Protein AF-A0A1I8QB82-F1 (afdb_monomer)

pLDDT: mean 73.55, std 17.21, range [46.53, 96.0]

Sequence (60 aa):
MELFGLFELFIAFNLMPLVFIFLWYLIIGDFKNFKASKVACTNFTATDPVNCYQNYKKSN

Structure (mmCIF, N/CA/C/O backbone):
data_AF-A0A1I8QB82-F1
#
_entry.id   AF-A0A1I8QB82-F1
#
loop_
_atom_site.group_PDB
_atom_site.id
_atom_site.type_symbol
_atom_site.label_atom_id
_atom_site.label_alt_id
_atom_site.label_comp_id
_atom_site.label_asym_id
_atom_site.label_entity_id
_atom_site.label_seq_id
_atom_site.pdbx_PDB_ins_code
_atom_site.Cartn_x
_atom_site.Cartn_y
_atom_site.Cartn_z
_atom_site.occupancy
_atom_site.B_iso_or_equiv
_atom_site.auth_seq_id
_atom_site.auth_comp_id
_atom_site.auth_asym_id
_atom_site.auth_atom_id
_atom_site.pdbx_PDB_model_num
ATOM 1 N N . MET A 1 1 ? 27.586 1.215 -13.249 1.00 47.88 1 MET A N 1
ATOM 2 C CA . MET A 1 1 ? 26.407 2.041 -12.928 1.00 47.88 1 MET A CA 1
ATOM 3 C C . MET A 1 1 ? 25.445 1.826 -14.076 1.00 47.88 1 MET A C 1
ATOM 5 O O . MET A 1 1 ? 25.711 2.321 -15.163 1.00 47.88 1 MET A O 1
ATOM 9 N N . GLU A 1 2 ? 24.471 0.937 -13.898 1.00 62.03 2 GLU A N 1
ATOM 10 C CA . GLU A 1 2 ? 23.524 0.592 -14.962 1.00 62.03 2 GLU A CA 1
ATOM 11 C C . GLU A 1 2 ? 22.649 1.813 -15.257 1.00 62.03 2 GLU A C 1
ATOM 13 O O . GLU A 1 2 ? 22.057 2.407 -14.354 1.00 62.03 2 GLU A O 1
ATOM 18 N N . LEU A 1 3 ? 22.660 2.246 -16.516 1.00 70.25 3 LEU A N 1
ATOM 19 C CA . LEU A 1 3 ? 21.859 3.359 -16.998 1.00 70.25 3 LEU A CA 1
ATOM 20 C C . LEU A 1 3 ? 20.432 2.833 -17.168 1.00 70.25 3 LEU A C 1
ATOM 22 O O . LEU A 1 3 ? 20.148 2.176 -18.167 1.00 70.25 3 LEU A O 1
ATOM 26 N N . PHE A 1 4 ? 19.568 3.073 -16.179 1.00 75.88 4 PHE A N 1
ATOM 27 C CA . PHE A 1 4 ? 18.149 2.731 -16.273 1.00 75.88 4 PHE A CA 1
ATOM 28 C C . PHE A 1 4 ? 17.574 3.257 -17.591 1.00 75.88 4 PHE A C 1
ATOM 30 O O . PHE A 1 4 ? 17.735 4.433 -17.938 1.00 75.88 4 PHE A O 1
ATOM 37 N N . GLY A 1 5 ? 16.919 2.377 -18.337 1.00 86.50 5 GLY A N 1
ATOM 38 C CA . GLY A 1 5 ? 16.248 2.718 -19.574 1.00 86.50 5 GLY A CA 1
ATOM 39 C C . GLY A 1 5 ? 15.114 3.711 -19.326 1.00 86.50 5 GLY A C 1
ATOM 40 O O . GLY A 1 5 ? 14.484 3.734 -18.268 1.00 86.50 5 GLY A O 1
ATOM 41 N N . LEU A 1 6 ? 14.800 4.522 -20.338 1.00 87.88 6 LEU A N 1
ATOM 42 C CA . LEU A 1 6 ? 13.706 5.503 -20.271 1.00 87.88 6 LEU A CA 1
ATOM 43 C C . LEU A 1 6 ? 12.359 4.868 -19.887 1.00 87.88 6 LEU A C 1
ATOM 45 O O . LEU A 1 6 ? 11.546 5.501 -19.219 1.00 87.88 6 LEU A O 1
ATOM 49 N N . PHE A 1 7 ? 12.134 3.611 -20.276 1.00 88.44 7 PHE A N 1
ATOM 50 C CA . PHE A 1 7 ? 10.949 2.842 -19.899 1.00 88.44 7 PHE A CA 1
ATOM 51 C C . PHE A 1 7 ? 10.886 2.553 -18.391 1.00 88.44 7 PHE A C 1
ATOM 53 O O . PHE A 1 7 ? 9.851 2.763 -17.760 1.00 88.44 7 PHE A O 1
ATOM 60 N N . GLU A 1 8 ? 12.000 2.126 -17.799 1.00 90.69 8 GLU A N 1
ATOM 61 C CA . GLU A 1 8 ? 12.103 1.841 -16.363 1.00 9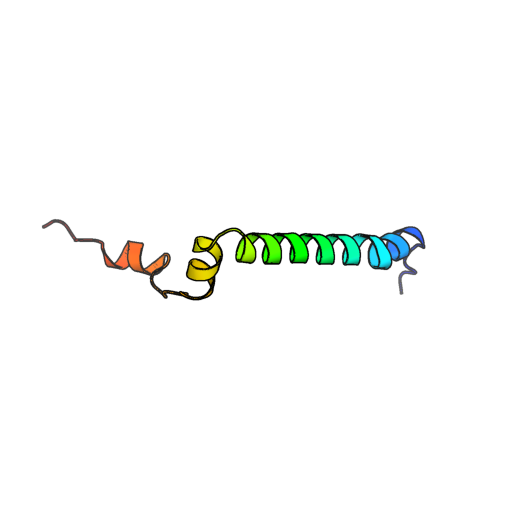0.69 8 GLU A CA 1
ATOM 62 C C . GLU A 1 8 ? 11.940 3.126 -15.550 1.00 90.69 8 GLU A C 1
ATOM 64 O O . GLU A 1 8 ? 11.215 3.146 -14.556 1.00 90.69 8 GLU A O 1
ATOM 69 N N . LEU A 1 9 ? 12.524 4.226 -16.035 1.00 90.62 9 LEU A N 1
ATOM 70 C CA . LEU A 1 9 ? 12.331 5.560 -15.475 1.00 90.62 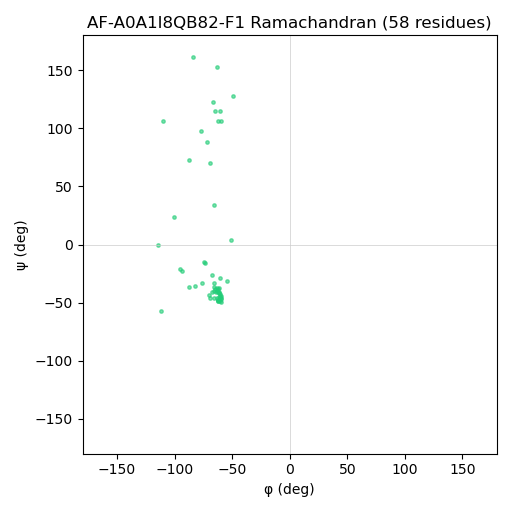9 LEU A CA 1
ATOM 71 C C . LEU A 1 9 ? 10.846 5.963 -15.526 1.00 90.62 9 LEU A C 1
ATOM 73 O O . LEU A 1 9 ? 10.273 6.397 -14.529 1.00 90.62 9 LEU A O 1
ATOM 77 N N . PHE A 1 10 ? 10.178 5.770 -16.663 1.00 91.31 10 PHE A N 1
ATOM 78 C CA . PHE A 1 10 ? 8.766 6.116 -16.810 1.00 91.31 10 PHE A CA 1
ATOM 79 C C . PHE A 1 10 ? 7.875 5.352 -15.822 1.00 91.31 10 PHE A C 1
ATOM 81 O O . PHE A 1 10 ? 7.020 5.959 -15.171 1.00 91.31 10 PHE A O 1
ATOM 8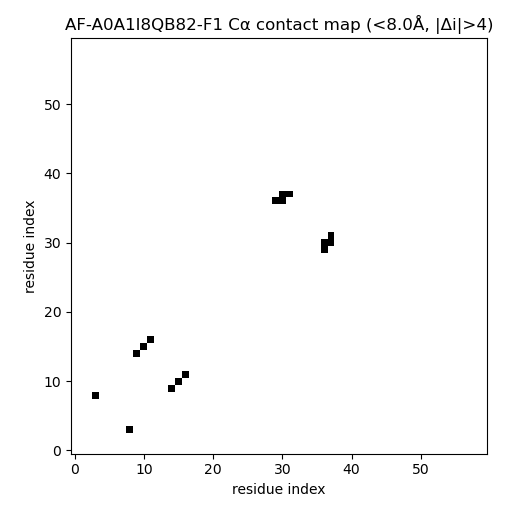8 N N . ILE A 1 11 ? 8.109 4.047 -15.657 1.00 91.38 11 ILE A N 1
ATOM 89 C CA . ILE A 1 11 ? 7.404 3.216 -14.673 1.00 91.38 11 ILE A CA 1
ATOM 90 C C . ILE A 1 11 ? 7.680 3.707 -13.251 1.00 91.38 11 ILE A C 1
ATOM 92 O O . ILE A 1 11 ? 6.740 3.889 -12.474 1.00 91.38 11 ILE A O 1
ATOM 96 N N . ALA A 1 12 ? 8.947 3.943 -12.912 1.00 91.75 12 ALA A N 1
ATOM 97 C CA . ALA A 1 12 ? 9.353 4.333 -11.569 1.00 91.75 12 ALA A CA 1
ATOM 98 C C . ALA A 1 12 ? 8.772 5.689 -11.143 1.00 91.75 12 ALA A C 1
ATOM 100 O O . ALA A 1 12 ? 8.377 5.841 -9.991 1.00 91.75 12 ALA A O 1
ATOM 101 N N . PHE A 1 13 ? 8.679 6.659 -12.057 1.00 92.56 13 PHE A N 1
ATOM 102 C CA . PHE A 1 13 ? 8.210 8.008 -11.724 1.00 92.56 13 PHE A CA 1
ATOM 103 C C . PHE A 1 13 ? 6.713 8.232 -11.930 1.00 92.56 13 PHE A C 1
ATOM 105 O O . PHE A 1 13 ? 6.160 9.132 -11.305 1.00 92.56 13 PHE A O 1
ATOM 112 N N . ASN A 1 14 ? 6.041 7.445 -12.772 1.00 91.88 14 ASN A N 1
ATOM 113 C CA . ASN A 1 14 ? 4.615 7.648 -13.048 1.00 91.88 14 ASN A CA 1
ATOM 114 C C . ASN A 1 14 ? 3.768 6.515 -12.483 1.00 91.88 14 ASN A C 1
ATOM 116 O O . ASN A 1 14 ? 2.873 6.752 -11.673 1.00 91.88 14 ASN A O 1
ATOM 120 N N . LEU A 1 15 ? 4.060 5.277 -12.884 1.00 91.56 15 LEU A N 1
ATOM 121 C CA . LEU A 1 15 ? 3.221 4.138 -12.531 1.00 91.56 15 LEU A CA 1
ATOM 122 C C . LEU A 1 15 ? 3.318 3.812 -11.037 1.00 91.56 15 LEU A C 1
ATOM 124 O O . LEU A 1 15 ? 2.288 3.643 -10.387 1.00 91.56 15 LEU A O 1
ATOM 128 N N . MET A 1 16 ? 4.532 3.771 -10.479 1.00 94.38 16 MET A N 1
ATOM 129 C CA . MET A 1 16 ? 4.727 3.434 -9.063 1.00 94.38 16 MET A CA 1
ATOM 130 C C . MET A 1 16 ? 4.055 4.442 -8.115 1.00 94.38 16 MET A C 1
ATOM 132 O O . MET A 1 16 ? 3.299 4.004 -7.242 1.00 94.38 16 MET A O 1
ATOM 136 N N . PRO A 1 17 ? 4.214 5.772 -8.287 1.00 94.44 17 PRO A N 1
ATOM 137 C CA . PRO A 1 17 ? 3.519 6.739 -7.441 1.00 94.44 17 PRO A CA 1
ATOM 138 C C . PRO A 1 17 ? 1.999 6.692 -7.604 1.00 94.44 17 PRO A C 1
ATOM 140 O O . PRO A 1 17 ? 1.281 6.791 -6.611 1.00 94.44 17 PRO A O 1
ATOM 143 N N . LEU A 1 18 ? 1.494 6.489 -8.826 1.00 95.31 18 LEU A N 1
ATOM 144 C CA . LEU A 1 18 ? 0.056 6.400 -9.086 1.00 95.31 18 LEU A CA 1
ATOM 145 C C . LEU A 1 18 ? -0.579 5.211 -8.351 1.00 95.31 18 LEU A C 1
ATOM 147 O O . LEU A 1 18 ? -1.597 5.375 -7.678 1.00 95.31 18 LEU A O 1
ATOM 151 N N . VAL A 1 19 ? 0.032 4.027 -8.449 1.00 95.38 19 VAL A N 1
ATOM 152 C CA . VAL A 1 19 ? -0.449 2.817 -7.767 1.00 95.38 19 VAL A CA 1
ATOM 153 C C . VAL A 1 19 ? -0.433 3.015 -6.253 1.00 95.38 19 VAL A C 1
ATOM 155 O O . VAL A 1 19 ? -1.400 2.665 -5.577 1.00 95.38 19 VAL A O 1
ATOM 158 N N . PHE A 1 20 ? 0.622 3.633 -5.720 1.00 95.50 20 PHE A N 1
ATOM 159 C CA . PHE A 1 20 ? 0.722 3.922 -4.293 1.00 95.50 20 PHE A CA 1
ATOM 160 C C . PHE A 1 20 ? -0.390 4.867 -3.825 1.00 95.50 20 PHE A C 1
ATOM 162 O O . PHE A 1 20 ? -1.088 4.570 -2.858 1.00 95.50 20 PHE A O 1
ATOM 169 N N . ILE A 1 21 ? -0.614 5.971 -4.542 1.00 96.00 21 ILE A N 1
ATOM 170 C CA . ILE A 1 21 ? -1.681 6.932 -4.238 1.00 96.00 21 ILE A CA 1
ATOM 171 C C . ILE A 1 21 ? -3.056 6.255 -4.301 1.00 96.00 21 ILE A C 1
ATOM 173 O O . ILE A 1 21 ? -3.875 6.439 -3.401 1.00 96.00 21 ILE A O 1
ATOM 177 N N . PHE A 1 22 ? -3.308 5.440 -5.326 1.00 95.19 22 PHE A N 1
ATOM 178 C CA . PHE A 1 22 ? -4.567 4.712 -5.475 1.00 95.19 22 PHE A CA 1
ATOM 179 C C . PHE A 1 22 ? -4.833 3.764 -4.298 1.00 95.19 22 PHE A C 1
ATOM 181 O O . PHE A 1 22 ? -5.922 3.785 -3.724 1.00 95.19 22 PHE A O 1
ATOM 188 N N . LEU A 1 23 ? -3.828 2.987 -3.885 1.00 95.12 23 LEU A N 1
ATOM 189 C CA . LEU A 1 23 ? -3.930 2.110 -2.717 1.00 95.12 23 LEU A CA 1
ATOM 190 C C . LEU A 1 23 ? -4.215 2.903 -1.438 1.00 95.12 23 LEU A C 1
ATOM 192 O O . LEU A 1 23 ? -5.090 2.519 -0.663 1.00 95.12 23 LEU A O 1
ATOM 196 N N . TRP A 1 24 ? -3.550 4.044 -1.239 1.00 92.62 24 TRP A N 1
ATOM 197 C CA . TRP A 1 24 ? -3.837 4.924 -0.103 1.00 92.62 24 TRP A CA 1
ATOM 198 C C . TRP A 1 24 ? -5.266 5.458 -0.112 1.00 92.62 24 TRP A C 1
ATOM 200 O O . TRP A 1 24 ? -5.908 5.489 0.939 1.00 92.62 24 TRP A O 1
ATOM 210 N N . TYR A 1 25 ? -5.798 5.835 -1.275 1.00 93.75 25 TYR A N 1
ATOM 211 C CA . TYR A 1 25 ? -7.194 6.251 -1.390 1.00 93.75 25 TYR A CA 1
ATOM 212 C C . TYR A 1 25 ? -8.166 5.130 -1.029 1.00 93.75 25 TYR A C 1
ATOM 214 O O . TYR A 1 25 ? -9.144 5.398 -0.331 1.00 93.75 25 TYR A O 1
ATOM 222 N N . LEU A 1 26 ? -7.894 3.891 -1.449 1.00 90.75 26 LEU A N 1
ATOM 223 C CA . LEU A 1 26 ? -8.710 2.737 -1.071 1.00 90.75 26 LEU A CA 1
ATOM 224 C C . LEU A 1 26 ? -8.672 2.490 0.437 1.00 90.75 26 LEU A C 1
ATOM 226 O O . LEU A 1 26 ?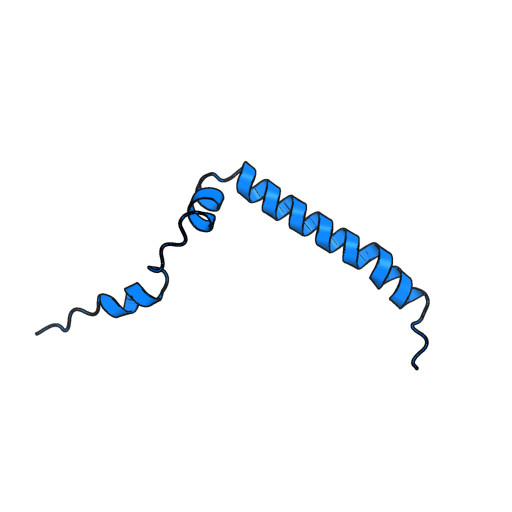 -9.728 2.350 1.044 1.00 90.75 26 LEU A O 1
ATOM 230 N N . ILE A 1 27 ? -7.488 2.519 1.055 1.00 88.06 27 ILE A N 1
ATOM 231 C CA . ILE A 1 27 ? -7.321 2.339 2.506 1.00 88.06 27 ILE A CA 1
ATOM 232 C C . ILE A 1 27 ? -8.080 3.428 3.278 1.00 88.06 27 ILE A C 1
ATOM 234 O O . ILE A 1 27 ? -8.849 3.140 4.193 1.00 88.06 27 ILE A O 1
ATOM 238 N N . ILE A 1 28 ? -7.913 4.698 2.894 1.00 88.31 28 ILE A N 1
ATOM 239 C CA . ILE A 1 28 ? -8.626 5.818 3.526 1.00 88.31 28 ILE A CA 1
ATOM 240 C C . ILE A 1 28 ? -10.139 5.692 3.305 1.00 88.31 28 ILE A C 1
ATOM 242 O O . ILE A 1 28 ? -10.923 5.988 4.211 1.00 88.31 28 ILE A O 1
ATOM 246 N N . GLY A 1 29 ? -10.556 5.273 2.111 1.00 85.69 29 GLY A N 1
ATOM 247 C CA . GLY A 1 29 ? -11.948 4.998 1.774 1.00 85.69 29 GLY A CA 1
ATOM 248 C C . GLY A 1 29 ? -12.542 3.911 2.664 1.00 85.69 29 GLY A C 1
ATOM 249 O O . GLY A 1 29 ? -13.613 4.117 3.232 1.00 85.69 29 GLY A O 1
ATOM 250 N N . ASP A 1 30 ? -11.812 2.818 2.869 1.00 83.94 30 ASP A N 1
ATOM 251 C CA . ASP A 1 30 ? -12.212 1.707 3.729 1.00 83.94 30 ASP A CA 1
ATOM 252 C C . ASP A 1 30 ? -12.396 2.164 5.181 1.00 83.94 30 ASP A C 1
ATOM 254 O O . ASP A 1 30 ? -13.447 1.944 5.780 1.00 83.94 30 ASP A O 1
ATOM 258 N N . PHE A 1 31 ? -11.458 2.956 5.711 1.00 80.19 31 PHE A N 1
ATOM 259 C CA . PHE A 1 31 ? -11.614 3.564 7.034 1.00 80.19 31 PHE A CA 1
ATOM 260 C C . PHE A 1 31 ? -12.816 4.509 7.122 1.00 80.19 31 PHE A C 1
ATOM 262 O O . PHE A 1 31 ? -13.482 4.596 8.158 1.00 80.19 31 PHE A O 1
ATOM 269 N N . LYS A 1 32 ? -13.113 5.275 6.071 1.00 77.19 32 LYS A N 1
ATOM 270 C CA . LYS A 1 32 ? -14.273 6.175 6.072 1.00 77.19 32 LYS A CA 1
ATOM 271 C C . LYS A 1 32 ? -15.587 5.399 6.016 1.00 77.19 32 LYS A C 1
ATOM 273 O O . LYS A 1 32 ? -16.485 5.744 6.782 1.00 77.19 32 LYS A O 1
ATOM 278 N N . ASN A 1 33 ? -15.666 4.376 5.171 1.00 78.69 33 ASN A N 1
ATOM 279 C CA . ASN A 1 33 ? -16.886 3.638 4.862 1.00 78.69 33 ASN A CA 1
ATOM 280 C C . ASN A 1 33 ? -17.211 2.549 5.897 1.00 78.69 33 ASN A C 1
ATOM 282 O O . ASN A 1 33 ? -18.374 2.350 6.243 1.00 78.69 33 ASN A O 1
ATOM 286 N N . PHE A 1 34 ? -16.195 1.891 6.456 1.00 76.81 34 PHE A N 1
ATOM 287 C CA . PHE A 1 34 ? -16.365 0.803 7.412 1.00 76.81 34 PHE A CA 1
ATOM 288 C C . PHE A 1 34 ? -15.932 1.231 8.814 1.00 76.81 34 PHE A C 1
ATOM 290 O O . PHE A 1 34 ? -14.753 1.326 9.161 1.00 76.81 34 PHE A O 1
ATOM 297 N N . LYS A 1 35 ? -16.929 1.448 9.679 1.00 64.75 35 LYS A N 1
ATOM 298 C CA . LYS A 1 35 ? -16.713 1.766 11.101 1.00 64.75 35 LYS A CA 1
ATOM 299 C C . LYS A 1 35 ? -15.956 0.640 11.828 1.00 64.75 35 LYS A C 1
ATOM 301 O O . LYS A 1 35 ? -15.199 0.927 12.747 1.00 64.75 35 LYS A O 1
ATOM 306 N N . ALA A 1 36 ? -16.111 -0.607 11.373 1.00 61.47 36 ALA A N 1
ATOM 307 C CA . ALA A 1 36 ? -15.377 -1.771 11.869 1.00 61.47 36 ALA A CA 1
ATOM 308 C C . ALA A 1 36 ? -13.872 -1.718 11.539 1.00 61.47 36 ALA A C 1
ATOM 310 O O . ALA A 1 36 ? -13.070 -1.994 12.425 1.00 61.47 36 ALA A O 1
ATOM 311 N N . SER A 1 37 ? -13.479 -1.276 10.334 1.00 60.16 37 SER A N 1
ATOM 312 C CA . SER A 1 37 ? -12.061 -1.103 9.965 1.00 60.16 37 SER A CA 1
ATOM 313 C C . SER A 1 37 ? -11.369 -0.055 10.840 1.00 60.16 37 SER A C 1
ATOM 315 O O . SER A 1 37 ? -10.241 -0.258 11.283 1.00 60.16 37 SER A O 1
ATOM 317 N N . LYS A 1 38 ? -12.066 1.041 11.184 1.00 60.53 38 LYS A N 1
ATOM 318 C CA . LYS A 1 38 ? -11.575 2.026 12.169 1.00 60.53 38 LYS A CA 1
ATOM 319 C C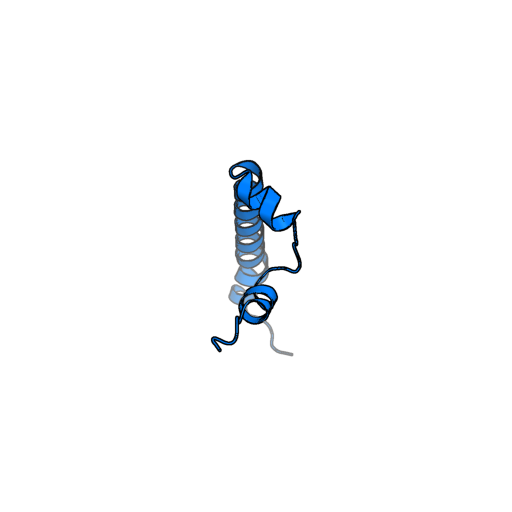 . LYS A 1 38 ? -11.336 1.395 13.536 1.00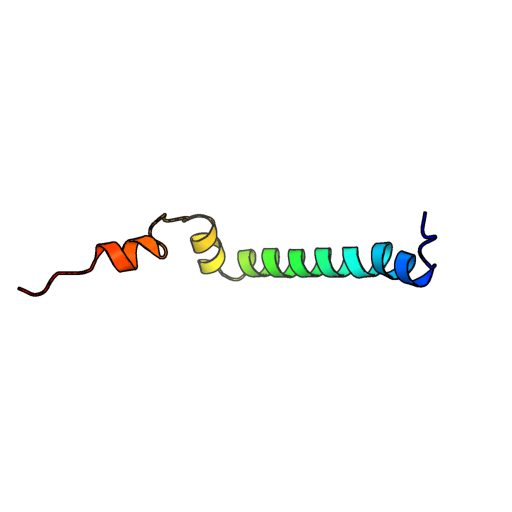 60.53 38 LYS A C 1
ATOM 321 O O . LYS A 1 38 ? -10.267 1.579 14.101 1.00 60.53 38 LYS A O 1
ATOM 326 N N . VAL A 1 39 ? -12.320 0.649 14.039 1.00 59.88 39 VAL A N 1
ATOM 327 C CA . VAL A 1 39 ? -12.251 -0.001 15.353 1.00 59.88 39 VAL A CA 1
ATOM 328 C C . VAL A 1 39 ? -11.138 -1.048 15.396 1.00 59.88 39 VAL A C 1
ATOM 330 O O . VAL A 1 39 ? -10.415 -1.075 16.378 1.00 59.88 39 VAL A O 1
ATOM 333 N N . ALA A 1 40 ? -10.939 -1.848 14.346 1.00 62.12 40 ALA A N 1
ATOM 334 C CA . ALA A 1 40 ? -9.857 -2.834 14.276 1.00 62.12 40 ALA A CA 1
ATOM 335 C C . ALA A 1 40 ? -8.456 -2.192 14.252 1.00 62.12 40 ALA A C 1
ATOM 337 O O . ALA A 1 40 ? -7.528 -2.713 14.859 1.00 62.12 40 ALA A O 1
ATOM 338 N N . CYS A 1 41 ? -8.297 -1.040 13.590 1.00 60.50 41 CYS A N 1
ATOM 339 C CA . CYS A 1 41 ? -7.016 -0.331 13.557 1.00 60.50 41 CYS A CA 1
ATOM 340 C C . CYS A 1 41 ? -6.711 0.425 14.862 1.00 60.50 41 CYS A C 1
ATOM 342 O O . CYS A 1 41 ? -5.544 0.556 15.227 1.00 60.50 41 CYS A O 1
ATOM 344 N N . THR A 1 42 ? -7.727 0.948 15.558 1.00 61.31 42 THR A N 1
ATOM 345 C CA . THR A 1 42 ? -7.534 1.687 16.821 1.00 61.31 42 THR A CA 1
ATOM 346 C C . THR A 1 42 ? -7.527 0.779 18.042 1.00 61.31 42 THR A C 1
ATOM 348 O O . THR A 1 42 ? -6.762 1.009 18.973 1.00 61.31 42 THR A O 1
ATOM 351 N N . ASN A 1 43 ? -8.354 -0.267 18.045 1.00 55.09 43 ASN A N 1
ATOM 352 C CA . ASN A 1 43 ? -8.309 -1.316 19.052 1.00 55.09 43 ASN A CA 1
ATOM 353 C C . ASN A 1 43 ? -7.307 -2.365 18.588 1.00 55.09 43 ASN A C 1
ATOM 355 O O . ASN A 1 43 ? -7.675 -3.474 18.208 1.00 55.09 43 ASN A O 1
ATOM 359 N N . PHE A 1 44 ? -6.024 -2.013 18.665 1.00 54.19 44 PHE A N 1
ATOM 360 C CA . PHE A 1 44 ? -4.959 -3.005 18.694 1.00 54.19 44 PHE A CA 1
ATOM 361 C C . PHE A 1 44 ? -5.035 -3.732 20.043 1.00 54.19 44 PHE A C 1
ATOM 363 O O . PHE A 1 44 ? -4.236 -3.530 20.955 1.00 54.19 44 PHE A O 1
ATOM 370 N N . THR A 1 45 ? -6.078 -4.535 20.224 1.00 51.91 45 THR A N 1
ATOM 371 C CA . THR A 1 45 ? -6.130 -5.494 21.314 1.00 51.91 45 THR A CA 1
ATOM 372 C C . THR A 1 45 ? -5.012 -6.482 21.026 1.00 51.91 45 THR A C 1
ATOM 374 O O . THR A 1 45 ? -5.064 -7.190 20.024 1.00 51.91 45 THR A O 1
ATOM 377 N N . ALA A 1 46 ? -3.992 -6.543 21.886 1.00 53.62 46 ALA A N 1
ATOM 378 C CA . ALA A 1 46 ? -2.918 -7.547 21.867 1.00 53.62 46 ALA A CA 1
ATOM 379 C C . ALA A 1 46 ? -3.439 -8.977 22.166 1.00 53.62 46 ALA A C 1
ATOM 381 O O . ALA A 1 46 ? -2.803 -9.784 22.836 1.00 53.62 46 ALA A O 1
ATOM 382 N N . THR A 1 47 ? -4.661 -9.248 21.721 1.00 51.72 47 THR A N 1
ATOM 383 C CA . THR A 1 47 ? -5.492 -10.426 21.917 1.00 51.72 47 THR A CA 1
ATOM 384 C C . THR A 1 47 ? -5.722 -11.151 20.586 1.00 51.72 47 THR A C 1
ATOM 386 O O . THR A 1 47 ? -6.368 -12.190 20.569 1.00 51.72 47 THR A O 1
ATOM 389 N N . ASP A 1 48 ? -5.180 -10.641 19.480 1.00 55.25 48 ASP A N 1
ATOM 390 C CA . ASP A 1 48 ? -4.984 -11.403 18.247 1.00 55.25 48 ASP A CA 1
ATOM 391 C C . ASP A 1 48 ? -3.669 -12.204 18.330 1.00 55.25 48 ASP A C 1
ATOM 393 O O . ASP A 1 48 ? -2.748 -11.857 19.074 1.00 55.25 48 ASP A O 1
ATOM 397 N N . PRO A 1 49 ? -3.487 -13.228 17.493 1.00 53.12 49 PRO A N 1
ATOM 398 C CA . PRO A 1 49 ? -3.675 -14.674 17.714 1.00 53.12 49 PRO A CA 1
ATOM 399 C C . PRO A 1 49 ? -3.006 -15.325 18.950 1.00 53.12 49 PRO A C 1
ATOM 401 O O . PRO A 1 49 ? -3.111 -16.541 19.127 1.00 53.12 49 PRO A O 1
ATOM 404 N N . VAL A 1 50 ? -2.335 -14.576 19.834 1.00 51.22 50 VAL A N 1
ATOM 405 C CA . VAL A 1 50 ? -1.708 -15.144 21.048 1.00 51.22 50 VAL A CA 1
ATOM 406 C C . VAL A 1 50 ? -2.767 -15.685 22.025 1.00 51.22 50 VAL A C 1
ATOM 408 O O . VAL A 1 50 ? -2.561 -16.730 22.644 1.00 51.22 50 VAL A O 1
ATOM 411 N N . ASN A 1 51 ? -3.949 -15.058 22.098 1.00 49.97 51 ASN A N 1
ATOM 412 C CA . ASN A 1 51 ? -5.030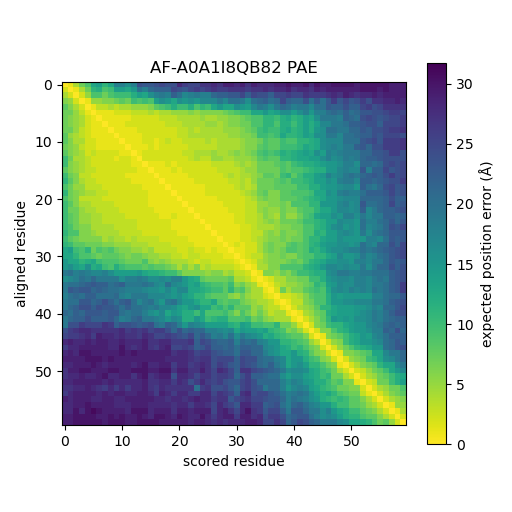 -15.500 22.991 1.00 49.97 51 ASN A CA 1
ATOM 413 C C . ASN A 1 51 ? -5.742 -16.790 22.522 1.00 49.97 51 ASN A C 1
ATOM 415 O O . ASN A 1 51 ? -6.415 -17.453 23.311 1.00 49.97 51 ASN A O 1
ATOM 419 N N . CYS A 1 52 ? -5.568 -17.204 21.262 1.00 54.56 52 CYS A N 1
ATOM 420 C CA . CYS A 1 52 ? -6.104 -18.482 20.779 1.00 54.56 52 CYS A CA 1
ATOM 421 C C . CYS A 1 52 ? -5.405 -19.681 21.446 1.00 54.56 52 CYS A C 1
ATOM 423 O O . CYS A 1 52 ? -6.008 -20.740 21.599 1.00 54.56 52 CYS A O 1
ATOM 425 N N . TYR A 1 53 ? -4.155 -19.502 21.891 1.00 53.62 53 TYR A N 1
ATOM 426 C CA . TYR A 1 53 ? -3.377 -20.529 22.591 1.00 53.62 53 TYR A CA 1
ATOM 427 C C . TYR A 1 53 ? -3.460 -20.416 24.118 1.00 53.62 53 TYR A C 1
ATOM 429 O O . TYR A 1 53 ? -3.254 -21.406 24.817 1.00 53.62 53 TYR A O 1
ATOM 437 N N . GLN A 1 54 ? -3.809 -19.242 24.654 1.00 54.69 54 GLN A N 1
ATOM 438 C CA . GLN A 1 54 ? -3.982 -19.053 26.101 1.00 54.69 54 GLN A CA 1
ATOM 439 C C . GLN A 1 54 ? -5.277 -19.684 26.644 1.00 54.69 54 GLN A C 1
ATOM 441 O O . GLN A 1 54 ? -5.389 -19.899 27.848 1.00 54.69 54 GLN A O 1
ATOM 446 N N . ASN A 1 55 ? -6.224 -20.045 25.770 1.00 57.56 55 ASN A N 1
ATOM 447 C CA . ASN A 1 55 ? -7.474 -20.729 26.120 1.00 57.56 55 ASN A CA 1
ATOM 448 C C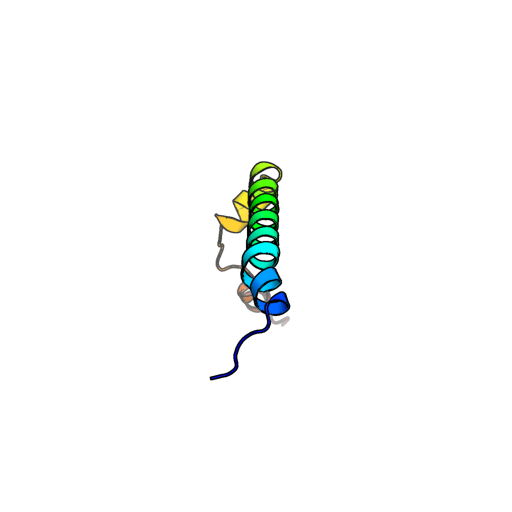 . ASN A 1 55 ? -7.462 -22.249 25.863 1.00 57.56 55 ASN A C 1
ATOM 450 O O . ASN A 1 55 ? -8.524 -22.861 25.737 1.00 57.56 55 ASN A O 1
ATOM 454 N N . TYR A 1 56 ? -6.295 -22.902 25.824 1.00 53.59 56 TYR A N 1
ATOM 455 C CA . TYR A 1 56 ? -6.266 -24.366 25.852 1.00 53.59 56 TYR A CA 1
ATOM 456 C C . TYR A 1 56 ? -6.635 -24.861 27.258 1.00 53.59 56 TYR A C 1
ATOM 458 O O . TYR A 1 56 ? -5.780 -25.061 28.123 1.00 53.59 56 TYR A O 1
ATOM 466 N N . LYS A 1 57 ? -7.934 -25.056 27.514 1.00 61.91 57 LYS A N 1
ATOM 467 C CA . LYS A 1 57 ? -8.380 -25.853 28.658 1.00 61.91 57 LYS A CA 1
ATOM 468 C C . LYS A 1 57 ? -7.866 -27.273 28.448 1.00 61.91 57 LYS A C 1
ATOM 470 O O . LYS A 1 57 ? -8.391 -28.010 27.618 1.00 61.91 57 LYS A O 1
ATOM 475 N N . LYS A 1 58 ? -6.840 -27.658 29.207 1.00 59.44 58 LYS A N 1
ATOM 476 C CA . LYS A 1 58 ? -6.448 -29.059 29.350 1.00 59.44 58 LYS A CA 1
ATOM 477 C C . LYS A 1 58 ? -7.659 -29.799 29.923 1.00 59.44 58 LYS A C 1
ATOM 479 O O . LYS A 1 58 ? -8.015 -29.578 31.077 1.00 59.44 58 LYS A O 1
ATOM 484 N N . SER A 1 59 ? -8.338 -30.585 29.088 1.00 56.25 59 SER A N 1
ATOM 485 C CA . SER A 1 59 ? -9.387 -31.490 29.553 1.00 56.25 59 SER A CA 1
ATOM 486 C C . SER A 1 59 ? -8.737 -32.469 30.523 1.00 56.25 59 SER A C 1
ATOM 488 O O . SER A 1 59 ? -7.830 -33.201 30.122 1.00 56.25 59 SER A O 1
ATOM 490 N N . ASN A 1 60 ? -9.144 -32.403 31.791 1.00 46.53 60 ASN A N 1
ATOM 491 C CA . ASN A 1 60 ? -8.899 -33.474 32.754 1.00 46.53 60 ASN A CA 1
ATOM 492 C C . ASN A 1 60 ? -9.725 -34.703 32.378 1.00 46.53 60 ASN A C 1
ATOM 494 O O . ASN A 1 60 ? -10.817 -34.505 31.792 1.00 46.53 60 ASN A O 1
#

Solvent-accessible surface area (backbone atoms only — not comparable to full-atom values): 3718 Å² total; per-residue (Å²): 132,86,79,76,48,71,67,58,49,48,42,60,71,48,50,50,53,50,54,51,52,50,52,51,51,50,54,53,46,43,43,70,74,32,68,64,53,42,48,57,69,71,55,72,60,89,56,62,78,62,47,71,65,75,64,67,76,77,81,126

Foldseek 3Di:
DDDDDPVNVCCVPPVVVVVVVVVVVVLVVCVVPDVVSVCCVVPPPVCPPVVVVVPPPPDD

Radius of gyration: 21.67 Å; Cα contacts (8 Å, |Δi|>4): 8; chains: 1; bounding box: 43×42×53 Å

Organism: Stomoxys calcitrans (NCBI:txid3557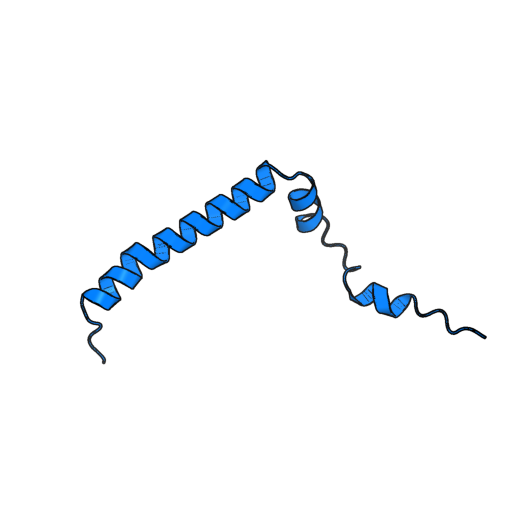0)

Secondary structure (DSSP, 8-state):
-----HHHHHIIIIIHHHHHHHHHHHHHHHHHH-HHHHHHHH---TTSSTHHHHT-----

Mean predicted aligned error: 13.81 Å